Protein AF-G4ZZJ1-F1 (afdb_monomer)

Foldseek 3Di:
DDDDDDDDPDPDDDDDQVVCVVVVHHPVVVVVVVPVVDDPDPPPLVPPPPCLADDFDLVVLLVVVVVVLVVVVVVPDDPVCSVVSSVVCNVPSVVDGPHHHCDPDPPDDDDDDDDDPPDDDDDDDRDDDDDD

Sequence (132 aa):
LQCVVIDGDADEFLLGDRTLKSLGINVDHLLERLAAKGAPEEDEDGIPEDDIVGATNLDEIMDRLDVMLDDAVKAGFPHEFKDALRDATKEEVDLWRTKLGADPPAKLEPLRVVLVDGSPPYRTKPRQYSVS

Secondary structure (DSSP, 8-state):
--------S-S-----HHHHHHTT--HHHHHHHHHTT-S-------------SPPP-HHHHHHHHHHHHHHHHHTT--GGGHHHHHHHHHHTGGG--SS---PPPPSSPPP---PPTTPPP-PPPPP-PPP-

Organism: Phytophthora sojae (strain P6497) (NCBI:txid1094619)

Radius of gyration: 32.87 Å; Cα contacts (8 Å, |Δi|>4): 43; chains: 1; bounding box: 75×31×86 Å

pLDDT: mean 81.67, std 12.48, range [51.66, 96.62]

Structure (mmCIF, N/CA/C/O backbone):
data_AF-G4ZZJ1-F1
#
_entry.id   AF-G4ZZJ1-F1
#
loop_
_atom_site.group_PDB
_atom_site.id
_atom_site.type_symbol
_atom_site.label_atom_id
_atom_site.label_alt_id
_atom_site.label_comp_id
_atom_site.label_asym_id
_atom_site.label_entity_id
_atom_site.label_seq_id
_atom_site.pdbx_PDB_ins_code
_atom_site.Cartn_x
_atom_site.Cartn_y
_atom_site.Cartn_z
_atom_site.occupancy
_atom_site.B_iso_or_equiv
_atom_site.auth_seq_id
_atom_site.auth_comp_id
_atom_site.auth_asym_id
_atom_site.auth_atom_id
_atom_site.pdbx_PDB_model_num
ATOM 1 N N . LEU A 1 1 ? -34.211 -0.944 58.140 1.00 54.38 1 LEU A N 1
ATOM 2 C CA . LEU A 1 1 ? -34.677 -1.557 56.878 1.00 54.38 1 LEU A CA 1
ATOM 3 C C . LEU A 1 1 ? -36.128 -1.154 56.697 1.00 54.38 1 LEU A C 1
ATOM 5 O O . LEU A 1 1 ? -36.933 -1.472 57.562 1.00 54.38 1 LEU A O 1
ATOM 9 N N . GLN A 1 2 ? -36.422 -0.367 55.665 1.00 64.12 2 GLN A N 1
ATOM 10 C CA . GLN A 1 2 ? -37.771 0.100 55.353 1.00 64.12 2 GLN A CA 1
ATOM 11 C C . GLN A 1 2 ? -38.330 -0.805 54.251 1.00 64.12 2 GLN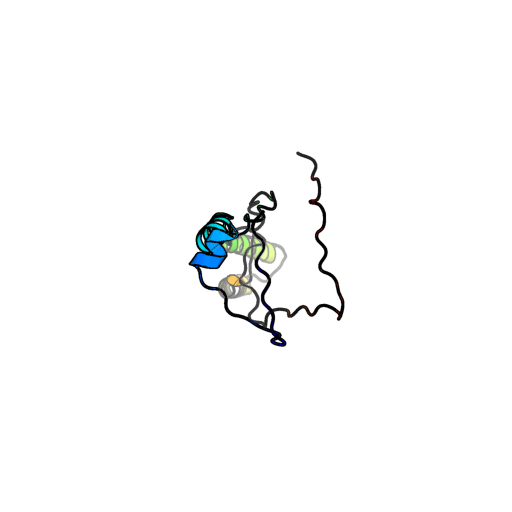 A C 1
ATOM 13 O O . GLN A 1 2 ? -37.697 -0.958 53.212 1.00 64.12 2 GLN A O 1
ATOM 18 N N . CYS A 1 3 ? -39.458 -1.459 54.517 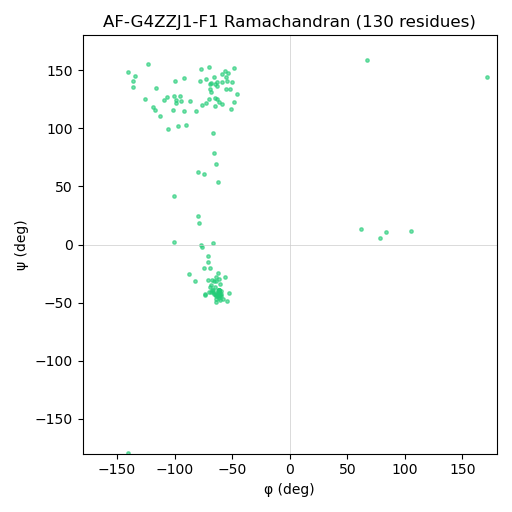1.00 62.94 3 CYS A N 1
ATOM 19 C CA . CYS A 1 3 ? -40.130 -2.363 53.586 1.00 62.94 3 CYS A CA 1
ATOM 20 C C . CYS A 1 3 ? -41.497 -1.769 53.244 1.00 62.94 3 CYS A C 1
ATOM 22 O O . CYS A 1 3 ? -42.194 -1.292 54.141 1.00 62.94 3 CYS A O 1
ATOM 24 N N . VAL A 1 4 ? -41.856 -1.777 51.962 1.00 70.56 4 VAL A N 1
ATOM 25 C CA . VAL A 1 4 ? -43.162 -1.329 51.469 1.00 70.56 4 VAL A CA 1
ATOM 26 C C . VAL A 1 4 ? -43.824 -2.526 50.804 1.00 70.56 4 VAL A C 1
ATOM 28 O O . VAL A 1 4 ? -43.287 -3.073 49.846 1.00 70.56 4 VAL A O 1
ATOM 31 N N . VAL A 1 5 ? -44.967 -2.937 51.348 1.00 78.75 5 VAL A N 1
ATOM 32 C CA . VAL A 1 5 ? -45.815 -3.997 50.797 1.00 78.75 5 VAL A CA 1
ATOM 33 C C . VAL A 1 5 ? -46.961 -3.317 50.059 1.00 78.75 5 VAL A C 1
ATOM 35 O O . VAL A 1 5 ? -47.595 -2.418 50.612 1.00 78.75 5 VAL A O 1
ATOM 38 N N . ILE A 1 6 ? -47.178 -3.701 48.804 1.00 75.06 6 ILE A N 1
ATOM 39 C CA . ILE A 1 6 ? -48.246 -3.175 47.955 1.00 75.06 6 ILE A CA 1
ATOM 40 C C . ILE A 1 6 ? -49.154 -4.355 47.626 1.00 75.06 6 ILE A C 1
ATOM 42 O O . ILE A 1 6 ? -48.708 -5.302 46.984 1.00 75.06 6 ILE A O 1
ATOM 46 N N . ASP A 1 7 ? -50.402 -4.301 48.084 1.00 75.44 7 ASP A N 1
ATOM 47 C CA . ASP A 1 7 ? -51.412 -5.303 47.750 1.00 75.44 7 ASP A CA 1
ATOM 48 C C . ASP A 1 7 ? -52.098 -4.921 46.432 1.00 75.44 7 ASP A C 1
ATOM 50 O O . ASP A 1 7 ? -52.657 -3.827 46.302 1.00 75.44 7 ASP A O 1
ATOM 54 N N . GLY A 1 8 ? -52.059 -5.824 45.453 1.00 73.50 8 GLY A N 1
ATOM 55 C CA . GLY A 1 8 ? -52.749 -5.676 44.174 1.00 73.50 8 GLY A CA 1
ATOM 56 C C . GLY A 1 8 ? -52.351 -6.761 43.175 1.00 73.50 8 GLY A C 1
ATOM 57 O O . GLY A 1 8 ? -51.189 -7.148 43.116 1.00 73.50 8 GLY A O 1
ATOM 58 N N . ASP A 1 9 ? -53.306 -7.214 42.361 1.00 75.62 9 ASP A N 1
ATOM 59 C CA . ASP A 1 9 ? -53.106 -8.243 41.321 1.00 75.62 9 ASP A CA 1
ATOM 60 C C . ASP A 1 9 ? -52.456 -7.679 40.036 1.00 75.62 9 ASP A C 1
ATOM 62 O O . ASP A 1 9 ? -52.675 -8.188 38.939 1.00 75.62 9 ASP A O 1
ATOM 66 N N . ALA A 1 10 ? -51.719 -6.570 40.142 1.00 73.31 10 ALA A N 1
ATOM 67 C CA . ALA A 1 10 ? -51.113 -5.894 39.000 1.00 73.31 10 ALA A CA 1
ATOM 68 C C . ALA A 1 10 ? -49.662 -6.351 38.808 1.00 73.31 10 ALA A C 1
ATOM 70 O O . ALA A 1 10 ? -48.851 -6.244 39.726 1.00 73.31 10 ALA A O 1
ATOM 71 N N . ASP A 1 11 ? -49.328 -6.787 37.592 1.00 76.62 11 ASP A N 1
ATOM 72 C CA . ASP A 1 11 ? -47.969 -7.218 37.232 1.00 76.62 11 ASP A CA 1
ATOM 73 C C . ASP A 1 11 ? -46.962 -6.050 37.191 1.00 76.62 11 ASP A C 1
ATOM 75 O O . ASP A 1 11 ? -45.754 -6.257 37.303 1.00 76.62 11 ASP A O 1
ATOM 79 N N . GLU A 1 12 ? -47.450 -4.809 37.064 1.00 81.25 12 GLU A N 1
ATOM 80 C CA . GLU A 1 12 ? -46.632 -3.596 36.994 1.00 81.25 12 GLU A CA 1
ATOM 81 C C . GLU A 1 12 ? -47.207 -2.467 37.864 1.00 81.25 12 GLU A C 1
ATOM 83 O O . GLU A 1 12 ? -48.418 -2.241 37.917 1.00 81.25 12 GLU A O 1
ATOM 88 N N . PHE A 1 13 ? -46.326 -1.713 38.528 1.00 77.38 13 PHE A N 1
ATOM 89 C CA . PHE A 1 13 ? -46.684 -0.548 39.338 1.00 77.38 13 PHE A CA 1
ATOM 90 C C . PHE A 1 13 ? -45.667 0.584 39.166 1.00 77.38 13 PHE A C 1
ATOM 92 O O . PHE A 1 13 ? -44.473 0.358 38.973 1.00 77.38 13 PHE A O 1
ATOM 99 N N . LEU A 1 14 ? -46.137 1.828 39.270 1.00 82.75 14 LEU A N 1
ATOM 100 C CA . LEU A 1 14 ? -45.291 3.018 39.189 1.00 82.75 14 LEU A CA 1
ATOM 101 C C . LEU A 1 14 ? -44.977 3.536 40.591 1.00 82.75 14 LEU A C 1
ATOM 103 O O . LEU A 1 14 ? -45.883 3.855 41.363 1.00 82.75 14 LEU A O 1
ATOM 107 N N . LEU A 1 15 ? -43.688 3.662 40.908 1.00 84.12 15 LEU A N 1
ATOM 108 C CA . LEU A 1 15 ? -43.225 4.185 42.189 1.00 84.12 15 LEU A CA 1
ATOM 109 C C . LEU A 1 15 ? -42.654 5.595 42.021 1.00 84.12 15 LEU A C 1
ATOM 111 O O . LEU A 1 15 ? -41.782 5.836 41.191 1.00 84.12 15 LEU A O 1
ATOM 115 N N . GLY A 1 16 ? -43.146 6.537 42.824 1.00 86.12 16 GLY A N 1
ATOM 116 C CA . GLY A 1 16 ? -42.675 7.919 42.788 1.00 86.12 16 GLY A CA 1
ATOM 117 C C . GLY A 1 16 ? -41.253 8.086 43.336 1.00 86.12 16 GLY A C 1
ATOM 118 O O . GLY A 1 16 ? -40.829 7.369 44.244 1.00 86.12 16 GLY A O 1
ATOM 119 N N . ASP A 1 17 ? -40.554 9.111 42.843 1.00 85.50 17 ASP A N 1
ATOM 120 C CA . ASP A 1 17 ? -39.168 9.453 43.206 1.00 85.50 17 ASP A CA 1
ATOM 121 C C . ASP A 1 17 ? -38.944 9.590 44.725 1.00 85.50 17 ASP A C 1
ATOM 123 O O . ASP A 1 17 ? -37.980 9.068 45.279 1.00 85.50 17 ASP A O 1
ATOM 127 N N . ARG A 1 18 ? -39.884 10.217 45.445 1.00 85.44 18 ARG A N 1
ATOM 128 C CA . ARG A 1 18 ? -39.799 10.357 46.912 1.00 85.44 18 ARG A CA 1
ATOM 129 C C . ARG A 1 18 ? -39.781 9.005 47.629 1.00 85.44 18 ARG A C 1
ATOM 131 O O . ARG A 1 18 ? -39.044 8.840 48.599 1.00 85.44 18 ARG A O 1
ATOM 138 N N . THR A 1 19 ? -40.575 8.047 47.154 1.00 85.00 19 THR A N 1
ATOM 139 C CA . THR A 1 19 ? -40.661 6.713 47.756 1.00 85.00 19 THR A CA 1
ATOM 140 C C . THR A 1 19 ? -39.413 5.900 47.429 1.00 85.00 19 THR A C 1
ATOM 142 O O . THR A 1 19 ? -38.832 5.313 48.339 1.00 85.00 19 THR A O 1
ATOM 145 N N . LEU A 1 20 ? -38.926 5.956 46.185 1.00 84.88 20 LEU A N 1
ATOM 146 C CA . LEU A 1 20 ? -37.640 5.364 45.792 1.00 84.88 20 LEU A CA 1
ATOM 147 C C . LEU A 1 20 ? -36.491 5.876 46.673 1.00 84.88 20 LEU A C 1
ATOM 149 O O . LEU A 1 20 ? -35.767 5.076 47.269 1.00 84.88 20 LEU A O 1
ATOM 153 N N . LYS A 1 21 ? -36.397 7.199 46.860 1.00 86.12 21 LYS A N 1
ATOM 154 C CA . LYS A 1 21 ? -35.388 7.831 47.725 1.00 86.12 21 LYS A CA 1
ATOM 155 C C . LYS A 1 21 ? -35.513 7.397 49.185 1.00 86.12 21 LYS A C 1
ATOM 157 O O . LYS A 1 21 ? -34.495 7.143 49.822 1.00 86.12 21 LYS A O 1
ATOM 162 N N . SER A 1 22 ? -36.733 7.240 49.706 1.00 84.00 22 SER A N 1
ATOM 163 C CA . SER A 1 22 ? -36.951 6.725 51.070 1.00 84.00 22 SER A CA 1
ATOM 164 C C . SER A 1 22 ? -36.512 5.266 51.243 1.00 84.00 22 SER A C 1
ATOM 166 O O . SER A 1 22 ? -36.004 4.900 52.298 1.00 84.00 22 SER A O 1
ATOM 168 N N . LEU A 1 23 ? -36.607 4.454 50.184 1.00 83.56 23 LEU A N 1
ATOM 169 C CA . LEU A 1 23 ? -36.074 3.088 50.145 1.00 83.56 23 LEU A CA 1
ATOM 170 C C . LEU A 1 23 ? -34.543 3.045 49.965 1.00 83.56 23 LEU A C 1
ATOM 172 O O . LEU A 1 23 ? -33.958 1.964 49.960 1.00 83.56 23 LEU A O 1
ATOM 176 N N . GLY A 1 24 ? -33.885 4.201 49.829 1.00 80.44 24 GLY A N 1
ATOM 177 C CA . GLY A 1 24 ? -32.446 4.309 49.584 1.00 80.44 24 GLY A CA 1
ATOM 178 C C . GLY A 1 24 ? -32.053 4.165 48.112 1.00 80.44 24 GLY A C 1
ATOM 179 O O . GLY A 1 24 ? -30.868 4.048 47.806 1.00 80.44 24 GLY A O 1
ATOM 180 N N . ILE A 1 25 ? -33.022 4.186 47.195 1.00 84.94 25 ILE A N 1
ATOM 181 C CA . ILE A 1 25 ? -32.797 4.094 45.753 1.00 84.94 25 ILE A CA 1
ATOM 182 C C . ILE A 1 25 ? -32.793 5.514 45.185 1.00 84.94 25 ILE A C 1
ATOM 184 O O . ILE A 1 25 ? -33.839 6.133 45.005 1.00 84.94 25 ILE A O 1
ATOM 188 N N . ASN A 1 26 ? -31.600 6.041 44.907 1.00 87.25 26 ASN A N 1
ATOM 189 C CA . ASN A 1 26 ? -31.431 7.311 44.205 1.00 87.25 26 ASN A CA 1
ATOM 190 C C . ASN A 1 26 ? -30.972 7.038 42.767 1.00 87.25 26 ASN A C 1
ATOM 192 O O . ASN A 1 26 ? -29.797 6.759 42.528 1.00 87.25 26 ASN A O 1
ATOM 196 N N . VAL A 1 27 ? -31.921 7.087 41.830 1.00 83.62 27 VAL A N 1
ATOM 197 C CA . VAL A 1 27 ? -31.694 6.784 40.410 1.00 83.62 27 VAL A CA 1
ATOM 198 C C . VAL A 1 27 ? -30.688 7.753 39.788 1.00 83.62 27 VAL A C 1
ATOM 200 O O . VAL A 1 27 ? -29.810 7.302 39.059 1.00 83.62 27 VAL A O 1
ATOM 203 N N . ASP A 1 28 ? -30.736 9.038 40.149 1.00 86.44 28 ASP A N 1
ATOM 204 C CA . ASP A 1 28 ? -29.815 10.060 39.635 1.00 86.44 28 ASP A CA 1
ATOM 205 C C . ASP A 1 28 ? -28.361 9.712 39.989 1.00 86.44 28 ASP A C 1
ATOM 207 O O . ASP A 1 28 ? -27.496 9.630 39.122 1.00 86.44 28 ASP A O 1
ATOM 211 N N . HIS A 1 29 ? -28.108 9.366 41.254 1.00 82.94 29 HIS A N 1
ATOM 212 C CA . HIS A 1 29 ? -26.777 8.972 41.728 1.00 82.94 29 HIS A CA 1
ATOM 213 C C . HIS A 1 29 ? -26.300 7.629 41.134 1.00 82.94 29 HIS A C 1
ATOM 215 O O . HIS A 1 29 ? -25.101 7.394 40.957 1.00 82.94 29 HIS A O 1
ATOM 221 N N . LEU A 1 30 ? -27.224 6.710 40.833 1.00 82.44 30 LEU A N 1
ATOM 222 C CA . LEU A 1 30 ? -26.902 5.452 40.148 1.00 82.44 30 LEU A CA 1
ATOM 223 C C . LEU A 1 30 ? -26.521 5.692 38.683 1.00 82.44 30 LEU A C 1
ATOM 225 O O . LEU A 1 30 ? -25.563 5.083 38.203 1.00 82.44 30 LEU A O 1
ATOM 229 N N . LEU A 1 31 ? -27.227 6.593 38.000 1.00 81.12 31 LEU A N 1
ATOM 230 C CA . LEU A 1 31 ? -26.921 7.008 36.633 1.00 81.12 31 LEU A CA 1
ATOM 231 C C . LEU A 1 31 ? -25.598 7.777 36.564 1.00 81.12 31 LEU A C 1
ATOM 233 O O . LEU A 1 31 ? -24.788 7.496 35.686 1.00 81.12 31 LEU A O 1
ATOM 237 N N . GLU A 1 32 ? -25.320 8.661 37.523 1.00 82.56 32 GLU A N 1
ATOM 238 C CA . GLU A 1 32 ? -24.025 9.342 37.645 1.00 82.56 32 GLU A CA 1
ATOM 239 C C . GLU A 1 32 ? -22.874 8.346 37.831 1.00 82.56 32 GLU A C 1
ATOM 241 O O . GLU A 1 32 ? -21.860 8.447 37.145 1.00 82.56 32 GLU A O 1
ATOM 246 N N . ARG A 1 33 ? -23.032 7.326 38.689 1.00 71.94 33 ARG A N 1
ATOM 247 C CA . ARG A 1 33 ? -22.030 6.251 38.840 1.00 71.94 33 ARG A CA 1
ATOM 248 C C . ARG A 1 33 ? -21.842 5.419 37.576 1.00 71.94 33 ARG A C 1
ATOM 250 O O . ARG A 1 33 ? -20.750 4.893 37.371 1.00 71.94 33 ARG A O 1
ATOM 257 N N . LEU A 1 34 ? -22.888 5.254 36.771 1.00 75.31 34 LEU A N 1
ATOM 258 C CA . LEU A 1 34 ? -22.813 4.539 35.500 1.00 75.31 34 LEU A CA 1
ATOM 259 C C . LEU A 1 34 ? -22.090 5.380 34.441 1.00 75.31 34 LEU A C 1
ATOM 261 O O . LEU A 1 34 ? -21.212 4.865 33.759 1.00 75.31 34 LEU A O 1
ATOM 265 N N . ALA A 1 35 ? -22.403 6.673 34.357 1.00 71.19 35 ALA A N 1
ATOM 266 C CA . ALA A 1 35 ? -21.761 7.616 33.444 1.00 71.19 35 ALA A CA 1
ATOM 267 C C . ALA A 1 35 ? -20.294 7.892 33.818 1.00 71.19 35 ALA A C 1
ATOM 269 O O . ALA A 1 35 ? -19.444 8.026 32.943 1.00 71.19 35 ALA A O 1
ATOM 270 N N . ALA A 1 36 ? -19.971 7.913 35.115 1.00 66.50 36 ALA A N 1
ATOM 271 C CA . ALA A 1 36 ? -18.604 8.050 35.621 1.00 66.50 36 ALA A CA 1
ATOM 272 C C . ALA A 1 36 ? -17.740 6.803 35.379 1.00 66.50 36 ALA A C 1
ATOM 274 O O . ALA A 1 36 ? -16.529 6.848 35.583 1.00 66.50 36 ALA A O 1
ATOM 275 N N . LYS A 1 37 ? -18.338 5.689 34.937 1.00 62.22 37 LYS A N 1
ATOM 276 C CA . LYS A 1 37 ? -17.629 4.440 34.651 1.00 62.22 37 LYS A CA 1
ATOM 277 C C . LYS A 1 37 ? -16.902 4.435 33.300 1.00 62.22 37 LYS A C 1
ATOM 279 O O . LYS A 1 37 ? -16.543 3.355 32.846 1.00 62.22 37 LYS A O 1
ATOM 284 N N . GLY A 1 38 ? -16.665 5.627 32.739 1.00 51.66 38 GLY A N 1
ATOM 285 C CA . GLY A 1 38 ? -15.783 5.882 31.605 1.00 51.66 38 GLY A CA 1
ATOM 286 C C . GLY A 1 38 ? -16.273 5.270 30.300 1.00 51.66 38 GLY A C 1
ATOM 287 O O . GLY A 1 38 ? -17.058 4.325 30.282 1.00 51.66 38 GLY A O 1
ATOM 288 N N . ALA A 1 39 ? -15.790 5.805 29.181 1.00 61.53 39 ALA A N 1
ATOM 289 C CA . ALA A 1 39 ? -15.757 5.041 27.939 1.00 61.53 39 ALA A CA 1
ATOM 290 C C . ALA A 1 39 ? -15.137 3.653 28.219 1.00 61.53 39 ALA A C 1
ATOM 292 O O . ALA A 1 39 ? -14.355 3.545 29.172 1.00 61.53 39 ALA A O 1
ATOM 293 N N . PRO A 1 40 ? -15.482 2.595 27.455 1.00 57.50 40 PRO A N 1
ATOM 294 C CA . PRO A 1 40 ? -14.716 1.354 27.534 1.00 57.50 40 PRO A CA 1
ATOM 295 C C . PRO A 1 40 ? -13.234 1.725 27.507 1.00 57.50 40 PRO A C 1
ATOM 297 O O . PRO A 1 40 ? -12.848 2.555 26.683 1.00 57.50 40 PRO A O 1
ATOM 300 N N . GLU A 1 41 ? -12.456 1.200 28.460 1.00 55.62 41 GLU A N 1
ATOM 301 C CA . GLU A 1 41 ? -11.004 1.340 28.395 1.00 55.62 41 GLU A CA 1
ATOM 302 C C . GLU A 1 41 ? -10.611 0.945 26.976 1.00 55.62 41 GLU A C 1
ATOM 304 O O . GLU A 1 41 ? -11.023 -0.120 26.504 1.00 55.62 41 GLU A O 1
ATOM 309 N N . GLU A 1 42 ? -9.951 1.859 26.261 1.00 54.44 42 GLU A N 1
ATOM 310 C CA . GLU A 1 42 ? -9.340 1.523 24.985 1.00 54.44 42 GLU A CA 1
ATOM 311 C C . GLU A 1 42 ? -8.497 0.282 25.281 1.00 54.44 42 GLU A C 1
ATOM 313 O O . GLU A 1 42 ? -7.645 0.320 26.170 1.00 54.44 42 GLU A O 1
ATOM 318 N N . ASP A 1 43 ? -8.840 -0.854 24.659 1.00 55.47 43 ASP A N 1
ATOM 319 C CA . ASP A 1 43 ? -8.051 -2.080 24.750 1.00 55.47 43 ASP A CA 1
ATOM 320 C C . ASP A 1 43 ? -6.712 -1.754 24.057 1.00 55.47 43 ASP A C 1
ATOM 322 O O . ASP A 1 43 ? -6.515 -2.060 22.884 1.00 55.47 43 ASP A O 1
ATOM 326 N N . GLU A 1 44 ? -5.827 -1.050 24.765 1.00 53.50 44 GLU A N 1
ATOM 327 C CA . GLU A 1 44 ? -4.455 -0.779 24.369 1.00 53.50 44 GLU A CA 1
ATOM 328 C C . GLU A 1 44 ? -3.776 -2.148 24.398 1.00 53.50 44 GLU A C 1
ATOM 330 O O . GLU A 1 44 ? -3.431 -2.696 25.448 1.00 53.50 44 GLU A O 1
ATOM 335 N N . ASP A 1 45 ? -3.704 -2.782 23.232 1.00 63.53 45 ASP A N 1
ATOM 336 C CA . ASP A 1 45 ? -3.252 -4.162 23.056 1.00 63.53 45 ASP A CA 1
ATOM 337 C C . ASP A 1 45 ? -1.757 -4.348 23.377 1.00 63.53 45 ASP A C 1
ATOM 339 O O . ASP A 1 45 ? -1.233 -5.466 23.303 1.00 63.53 45 ASP A O 1
ATOM 343 N N . GLY A 1 46 ? -1.082 -3.268 23.791 1.00 59.66 46 GLY A N 1
ATOM 344 C CA . GLY A 1 46 ? 0.332 -3.225 24.136 1.00 59.66 46 GLY A CA 1
ATOM 345 C C . GLY A 1 46 ? 1.221 -3.584 22.951 1.00 59.66 46 GLY A C 1
ATOM 346 O O . GLY A 1 46 ? 2.404 -3.874 23.151 1.00 59.66 46 GLY A O 1
ATOM 347 N N . ILE A 1 47 ? 0.656 -3.619 21.741 1.00 61.44 47 ILE A N 1
ATOM 348 C CA . ILE A 1 47 ? 1.406 -3.782 20.512 1.00 61.44 47 ILE A CA 1
ATOM 349 C C . ILE A 1 47 ? 2.030 -2.409 20.266 1.00 61.44 47 ILE A C 1
ATOM 351 O O . ILE A 1 47 ? 1.301 -1.420 20.188 1.00 61.44 47 ILE A O 1
ATOM 355 N N . PRO A 1 48 ? 3.370 -2.305 20.203 1.00 59.56 48 PRO A N 1
ATOM 356 C CA . PRO A 1 48 ? 3.989 -1.082 19.724 1.00 59.56 48 PRO A CA 1
ATOM 357 C C . PRO A 1 48 ? 3.318 -0.709 18.402 1.00 59.56 48 PRO A C 1
ATOM 359 O O . PRO A 1 48 ? 3.066 -1.599 17.587 1.00 59.56 48 PRO A O 1
ATOM 362 N N . GLU A 1 49 ? 3.045 0.574 18.168 1.00 57.75 49 GLU A N 1
ATOM 363 C CA . GLU A 1 49 ? 2.846 1.071 16.806 1.00 57.75 49 GLU A CA 1
ATOM 364 C C . GLU A 1 49 ? 4.179 0.895 16.065 1.00 57.75 49 GLU A C 1
ATOM 366 O O . GLU A 1 49 ? 4.925 1.836 15.814 1.00 57.75 49 GLU A O 1
ATOM 371 N N . ASP A 1 50 ? 4.551 -0.352 15.794 1.00 54.94 50 ASP A N 1
ATOM 372 C CA . ASP A 1 50 ? 5.563 -0.647 14.819 1.00 54.94 50 ASP A CA 1
ATOM 373 C C . ASP A 1 50 ? 4.981 -0.097 13.517 1.00 54.94 50 ASP A C 1
ATOM 375 O O . ASP A 1 50 ? 3.887 -0.488 13.090 1.00 54.94 50 ASP A O 1
ATOM 379 N N . ASP A 1 51 ? 5.723 0.808 12.880 1.00 54.12 51 ASP A N 1
ATOM 380 C CA . ASP A 1 51 ? 5.554 1.221 11.486 1.00 54.12 51 ASP A CA 1
ATOM 381 C C . ASP A 1 51 ? 5.793 0.003 10.558 1.00 54.12 51 ASP A C 1
ATOM 383 O O . ASP A 1 51 ? 6.623 0.023 9.648 1.00 54.12 51 ASP A O 1
ATOM 387 N N . ILE A 1 52 ? 5.093 -1.118 10.785 1.00 54.31 52 ILE A N 1
ATOM 388 C CA . ILE A 1 52 ? 5.076 -2.309 9.922 1.00 54.31 52 ILE A CA 1
ATOM 389 C C . ILE A 1 52 ? 4.645 -1.887 8.513 1.00 54.31 52 ILE A C 1
ATOM 391 O O . ILE A 1 52 ? 5.025 -2.490 7.509 1.00 54.31 52 ILE A O 1
ATOM 395 N N . VAL A 1 53 ? 3.853 -0.822 8.454 1.00 59.78 53 VAL A N 1
ATOM 396 C CA . VAL A 1 53 ? 3.335 -0.203 7.255 1.00 59.78 53 VAL A CA 1
ATOM 397 C C . VAL A 1 53 ? 4.313 0.874 6.782 1.00 59.78 53 VAL A C 1
ATOM 399 O O . VAL A 1 53 ? 4.348 1.985 7.304 1.00 59.78 53 VAL A O 1
ATOM 402 N N . GLY A 1 54 ? 5.094 0.570 5.748 1.00 65.19 54 GLY A N 1
ATOM 403 C CA . GLY A 1 54 ? 5.931 1.579 5.105 1.00 65.19 54 GLY A CA 1
ATOM 404 C C . GLY A 1 54 ? 5.087 2.623 4.366 1.00 65.19 54 GLY A C 1
ATOM 405 O O . GLY A 1 54 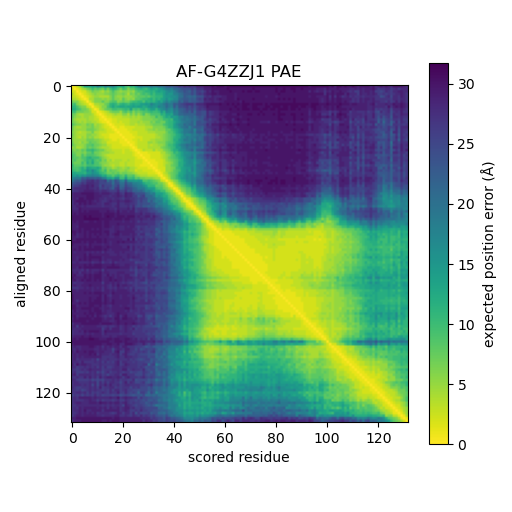? 4.121 2.283 3.681 1.00 65.19 54 GLY A O 1
ATOM 406 N N . ALA A 1 55 ? 5.472 3.898 4.457 1.00 71.12 55 ALA A N 1
ATOM 407 C CA . ALA A 1 55 ? 4.916 4.939 3.598 1.00 71.12 55 ALA A CA 1
ATOM 408 C C . ALA A 1 55 ? 5.390 4.749 2.149 1.00 71.12 55 ALA A C 1
ATOM 410 O O . ALA A 1 55 ? 6.565 4.467 1.897 1.00 71.12 55 ALA A O 1
ATOM 411 N N . THR A 1 56 ? 4.476 4.937 1.196 1.00 77.75 56 THR A N 1
ATOM 412 C CA . THR A 1 56 ? 4.816 4.921 -0.230 1.00 77.75 56 THR A CA 1
ATOM 413 C C . THR A 1 56 ? 5.584 6.192 -0.575 1.00 77.75 56 THR A C 1
ATOM 415 O O . THR A 1 56 ? 5.073 7.295 -0.384 1.00 77.75 56 THR A O 1
ATOM 418 N N . ASN A 1 57 ? 6.804 6.039 -1.091 1.00 85.25 57 ASN A N 1
ATOM 419 C CA . ASN A 1 57 ? 7.620 7.140 -1.593 1.00 85.25 57 ASN A CA 1
ATOM 420 C C . ASN A 1 57 ? 7.770 7.009 -3.113 1.00 85.25 57 ASN A C 1
ATOM 422 O O . ASN A 1 57 ? 8.432 6.093 -3.599 1.00 85.25 57 ASN A O 1
ATOM 426 N N . LEU A 1 58 ? 7.140 7.929 -3.847 1.00 86.50 58 LEU A N 1
ATOM 427 C CA . LEU A 1 58 ? 7.131 7.932 -5.308 1.00 86.50 58 LEU A CA 1
ATOM 428 C C . LEU A 1 58 ? 8.544 8.070 -5.890 1.00 86.50 58 LEU A C 1
ATOM 430 O O . LEU A 1 58 ? 8.881 7.356 -6.829 1.00 86.50 58 LEU A O 1
ATOM 434 N N . 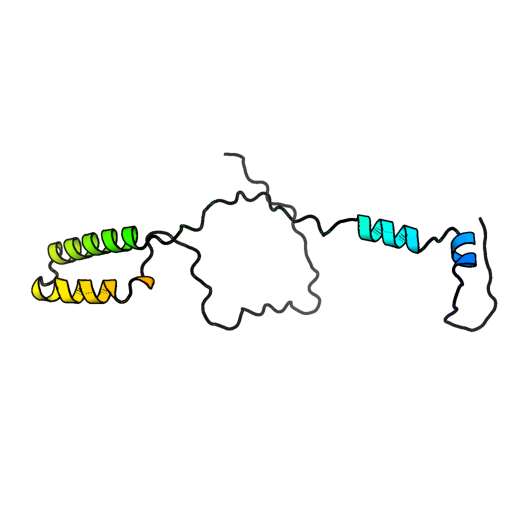ASP A 1 59 ? 9.375 8.939 -5.314 1.00 89.25 59 ASP A N 1
ATOM 435 C CA . ASP A 1 59 ? 10.733 9.182 -5.807 1.00 89.25 59 ASP A CA 1
ATOM 436 C C . ASP A 1 59 ? 11.595 7.922 -5.638 1.00 89.25 59 ASP A C 1
ATOM 438 O O . ASP A 1 59 ? 12.281 7.501 -6.566 1.00 89.25 59 ASP A O 1
ATOM 442 N N . GLU A 1 60 ? 11.473 7.243 -4.491 1.00 90.62 60 GLU A N 1
ATOM 443 C CA . GLU A 1 60 ? 12.171 5.977 -4.222 1.00 90.62 60 GLU A CA 1
ATOM 444 C C . GLU A 1 60 ? 11.743 4.868 -5.199 1.00 90.62 60 GLU A C 1
ATOM 446 O O . GLU A 1 60 ? 12.571 4.082 -5.667 1.00 90.62 60 GLU A O 1
ATOM 451 N N . ILE A 1 61 ? 10.449 4.813 -5.532 1.00 90.75 61 ILE A N 1
ATOM 452 C CA . ILE A 1 61 ? 9.912 3.893 -6.540 1.00 90.75 61 ILE A CA 1
ATOM 453 C C . ILE A 1 61 ? 10.501 4.218 -7.913 1.00 90.75 61 ILE A C 1
ATOM 455 O O . ILE A 1 61 ? 11.005 3.319 -8.583 1.00 90.75 61 ILE A O 1
ATOM 459 N N . MET A 1 62 ? 10.479 5.484 -8.329 1.00 90.81 62 MET A N 1
ATOM 460 C CA . MET A 1 62 ? 10.992 5.909 -9.633 1.00 90.81 62 MET A CA 1
ATOM 461 C C . MET A 1 62 ? 12.486 5.617 -9.787 1.00 90.81 62 MET A C 1
ATOM 463 O O . MET A 1 62 ? 12.892 5.056 -10.808 1.00 90.81 62 MET A O 1
ATOM 467 N N . ASP A 1 63 ? 13.285 5.917 -8.764 1.00 92.75 63 ASP A N 1
ATOM 468 C CA . ASP A 1 63 ? 14.716 5.609 -8.740 1.00 92.75 63 ASP A CA 1
ATOM 469 C C . ASP A 1 63 ? 14.952 4.101 -8.873 1.00 92.75 63 ASP A C 1
ATOM 471 O O . ASP A 1 63 ? 15.816 3.647 -9.631 1.00 92.75 63 ASP A O 1
ATOM 475 N N . ARG A 1 64 ? 14.149 3.292 -8.171 1.00 93.31 64 ARG A N 1
ATOM 476 C CA . ARG A 1 64 ? 14.255 1.835 -8.249 1.00 93.31 64 ARG A CA 1
ATOM 477 C C . ARG A 1 64 ? 13.865 1.298 -9.625 1.00 93.31 64 ARG A C 1
ATOM 479 O O . ARG A 1 64 ? 14.515 0.369 -10.108 1.00 93.31 64 ARG A O 1
ATOM 486 N N . LEU A 1 65 ? 12.838 1.867 -10.249 1.00 93.12 65 LEU A N 1
ATOM 487 C CA . LEU A 1 65 ? 12.398 1.491 -11.589 1.00 93.12 65 LEU A CA 1
ATOM 488 C C . LEU A 1 65 ? 13.464 1.806 -12.642 1.00 93.12 65 LEU A C 1
ATOM 490 O O . LEU A 1 65 ? 13.747 0.950 -13.478 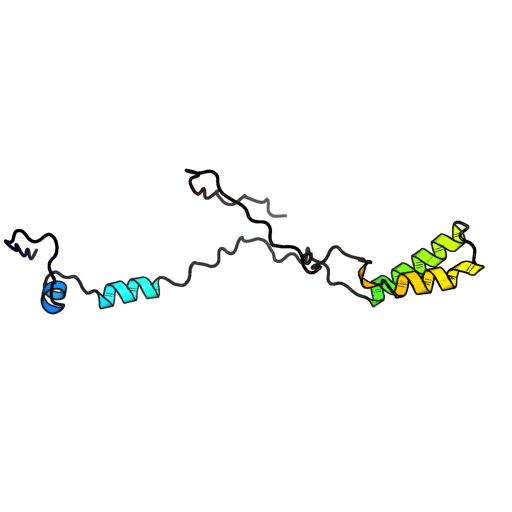1.00 93.12 65 LEU A O 1
ATOM 494 N N . ASP A 1 66 ? 14.112 2.971 -12.569 1.00 92.19 66 ASP A N 1
ATOM 495 C CA . ASP A 1 66 ? 15.204 3.325 -13.485 1.00 92.19 66 ASP A CA 1
ATOM 496 C C . ASP A 1 66 ? 16.386 2.331 -13.354 1.00 92.19 66 ASP A C 1
ATOM 498 O O . ASP A 1 66 ? 16.911 1.861 -14.368 1.00 92.19 66 ASP A O 1
ATOM 502 N N . VAL A 1 67 ? 16.727 1.890 -12.133 1.00 94.75 67 VAL A N 1
ATOM 503 C CA . VAL A 1 67 ? 17.729 0.822 -11.913 1.00 94.75 67 VAL A CA 1
ATOM 504 C C . VAL A 1 67 ? 17.296 -0.510 -12.540 1.00 94.75 67 VAL A C 1
ATOM 506 O O . VAL A 1 67 ? 18.097 -1.176 -13.199 1.00 94.75 67 VAL A O 1
ATOM 509 N N . MET A 1 68 ? 16.031 -0.906 -12.369 1.00 94.06 68 MET A N 1
ATOM 510 C CA . MET A 1 68 ? 15.502 -2.156 -12.931 1.00 94.06 68 MET A CA 1
ATOM 511 C C . MET A 1 68 ? 15.492 -2.151 -14.464 1.00 94.06 68 MET A C 1
ATOM 513 O O . MET A 1 68 ? 15.781 -3.177 -15.082 1.00 94.06 68 MET A O 1
ATOM 517 N N . LEU A 1 69 ? 15.202 -1.005 -15.083 1.00 93.50 69 LEU A N 1
ATOM 518 C CA . LEU A 1 69 ? 15.261 -0.828 -16.534 1.00 93.50 69 LEU A CA 1
ATOM 519 C C . LEU A 1 69 ? 16.688 -0.983 -17.062 1.00 93.50 69 LEU A C 1
ATOM 521 O O . LEU A 1 69 ? 16.911 -1.666 -18.064 1.00 93.50 69 LEU A O 1
ATOM 525 N N . ASP A 1 70 ? 17.664 -0.381 -16.385 1.00 94.06 70 ASP A N 1
ATOM 526 C CA . ASP A 1 70 ? 19.073 -0.524 -16.750 1.00 94.06 70 ASP A CA 1
ATOM 527 C C . ASP A 1 70 ? 19.548 -1.975 -16.635 1.00 94.06 70 ASP A C 1
ATOM 529 O O . ASP A 1 70 ? 20.264 -2.468 -17.511 1.00 94.06 70 ASP A O 1
ATOM 533 N N . ASP A 1 71 ? 19.126 -2.682 -15.590 1.00 96.06 71 ASP A N 1
ATOM 534 C CA . ASP A 1 71 ? 19.468 -4.089 -15.401 1.00 96.06 71 ASP A CA 1
ATOM 535 C C . ASP A 1 71 ? 18.790 -4.998 -16.436 1.00 96.06 71 ASP A C 1
ATOM 537 O O . ASP A 1 71 ? 19.430 -5.921 -16.944 1.00 96.06 71 ASP A O 1
ATOM 541 N N . ALA A 1 72 ? 17.551 -4.702 -16.840 1.00 94.62 72 ALA A N 1
ATOM 542 C CA . ALA A 1 72 ? 16.878 -5.402 -17.934 1.00 94.62 72 ALA A CA 1
ATOM 543 C C . ALA A 1 72 ? 17.636 -5.248 -19.263 1.00 94.62 72 ALA A C 1
ATOM 545 O O . ALA A 1 72 ? 17.849 -6.231 -19.977 1.00 94.62 72 ALA A O 1
ATOM 546 N N . VAL A 1 73 ? 18.107 -4.039 -19.581 1.00 95.44 73 VAL A N 1
ATOM 547 C CA . VAL A 1 73 ? 18.917 -3.788 -20.786 1.00 95.44 73 VAL A CA 1
ATOM 548 C C . VAL A 1 73 ? 20.246 -4.541 -20.721 1.00 95.44 73 VAL A C 1
ATOM 550 O O . VAL A 1 73 ? 20.622 -5.197 -21.693 1.00 95.44 73 VAL A O 1
ATOM 553 N N . LYS A 1 74 ? 20.933 -4.536 -19.569 1.00 95.81 74 LYS A N 1
ATOM 554 C CA . LYS A 1 74 ? 22.156 -5.341 -19.369 1.00 95.81 74 LYS A CA 1
ATOM 555 C C . LYS A 1 74 ? 21.897 -6.842 -19.530 1.00 95.81 74 LYS A C 1
ATOM 557 O O . LYS A 1 74 ? 22.771 -7.555 -20.015 1.00 95.81 74 LYS A O 1
ATOM 562 N N . ALA A 1 75 ? 20.712 -7.314 -19.146 1.00 96.62 75 ALA A N 1
ATOM 563 C CA . ALA A 1 75 ? 20.289 -8.705 -19.290 1.00 96.62 75 ALA A CA 1
ATOM 564 C C . ALA A 1 75 ? 19.871 -9.086 -20.727 1.00 96.62 75 ALA A C 1
ATOM 566 O O . ALA A 1 75 ? 19.539 -10.245 -20.974 1.00 96.62 75 ALA A O 1
ATOM 567 N N . GLY A 1 76 ? 19.913 -8.147 -21.679 1.00 95.62 76 GLY A N 1
ATOM 568 C CA . GLY A 1 76 ? 19.638 -8.398 -23.096 1.00 95.62 76 GLY A CA 1
ATOM 569 C C . GLY A 1 76 ? 18.280 -7.897 -23.586 1.00 95.62 76 GLY A C 1
ATOM 570 O O . GLY A 1 76 ? 17.881 -8.244 -24.698 1.00 95.62 76 GLY A O 1
ATOM 571 N N . PHE A 1 77 ? 17.565 -7.085 -22.802 1.00 95.31 77 PHE A N 1
ATOM 572 C CA . PHE A 1 77 ? 16.370 -6.401 -23.293 1.00 95.31 77 PHE A CA 1
ATOM 573 C C . PHE A 1 77 ? 16.733 -5.431 -24.439 1.00 95.31 77 PHE A C 1
ATOM 575 O O . PHE A 1 77 ? 17.729 -4.706 -24.323 1.00 95.31 77 PHE A O 1
ATOM 582 N N . PRO A 1 78 ? 15.960 -5.378 -25.543 1.00 95.94 78 PRO A N 1
ATOM 583 C CA . PRO A 1 78 ? 16.301 -4.526 -26.678 1.00 95.94 78 PRO A CA 1
ATOM 584 C C . PRO A 1 78 ? 16.284 -3.039 -26.311 1.00 95.94 78 PRO A C 1
ATOM 586 O O . PRO A 1 78 ? 15.277 -2.502 -25.850 1.00 95.94 78 PRO A O 1
ATOM 589 N N . HIS A 1 79 ? 17.397 -2.350 -26.574 1.00 93.12 79 HIS A N 1
ATOM 590 C CA . HIS A 1 79 ? 17.559 -0.933 -26.233 1.00 93.12 79 HIS A CA 1
ATOM 591 C C . HIS A 1 79 ? 16.536 -0.028 -26.940 1.00 93.12 79 HIS A C 1
ATOM 593 O O . HIS A 1 79 ? 16.145 1.001 -26.399 1.00 93.12 79 HIS A O 1
ATOM 599 N N . GLU A 1 80 ? 16.076 -0.410 -28.133 1.00 94.19 80 GLU A N 1
ATOM 600 C CA . GLU A 1 80 ? 15.065 0.334 -28.898 1.00 94.19 80 GLU A CA 1
ATOM 601 C C . GLU A 1 80 ? 13.708 0.438 -28.184 1.00 94.19 80 GLU A C 1
ATOM 603 O O . GLU A 1 80 ? 12.974 1.395 -28.410 1.00 94.19 80 GLU A O 1
ATOM 608 N N . PHE A 1 81 ? 13.401 -0.497 -27.278 1.00 94.06 81 PHE A N 1
ATOM 609 C CA . PHE A 1 81 ? 12.169 -0.483 -26.487 1.00 94.06 81 PHE A CA 1
ATOM 610 C C . PHE A 1 81 ? 12.372 0.048 -25.066 1.00 94.06 81 PHE A C 1
ATOM 612 O O . PHE A 1 81 ? 11.422 0.054 -24.286 1.00 94.06 81 PHE A O 1
ATOM 619 N N . LYS A 1 82 ? 13.587 0.485 -24.700 1.00 91.44 82 LYS A N 1
ATOM 620 C CA . LYS A 1 82 ? 13.895 0.952 -23.338 1.00 91.44 82 LYS A CA 1
ATOM 621 C C . LYS A 1 82 ? 12.999 2.120 -22.929 1.00 91.44 82 LYS A C 1
ATOM 623 O O . LYS A 1 82 ? 12.432 2.094 -21.841 1.00 91.44 82 LYS A O 1
ATOM 628 N N . ASP A 1 83 ? 12.851 3.107 -23.807 1.00 92.75 83 ASP A N 1
ATOM 629 C CA . ASP A 1 83 ? 12.049 4.300 -23.526 1.00 92.75 83 ASP A CA 1
ATOM 630 C C . ASP A 1 83 ? 10.558 3.957 -23.438 1.00 92.75 83 ASP A C 1
ATOM 632 O O . ASP A 1 83 ? 9.890 4.366 -22.496 1.00 92.75 83 ASP A O 1
ATOM 636 N N . ALA A 1 84 ? 10.064 3.094 -24.331 1.00 93.62 84 ALA A N 1
ATOM 637 C CA . ALA A 1 84 ? 8.685 2.611 -24.278 1.00 93.62 84 ALA A CA 1
ATOM 638 C C . ALA A 1 84 ? 8.385 1.843 -22.976 1.00 93.62 84 ALA A C 1
ATOM 640 O O . ALA A 1 84 ? 7.324 2.015 -22.379 1.00 93.62 84 ALA A O 1
ATOM 641 N N . LEU A 1 85 ? 9.328 1.017 -22.510 1.00 91.44 85 LEU A N 1
ATOM 642 C CA . LEU A 1 85 ? 9.203 0.307 -21.238 1.00 91.44 85 LEU A CA 1
ATOM 643 C C . LEU A 1 85 ? 9.241 1.281 -20.053 1.00 91.44 85 LEU A C 1
ATOM 645 O O . LEU A 1 85 ? 8.479 1.121 -19.099 1.00 91.44 85 LEU A O 1
ATOM 649 N N . A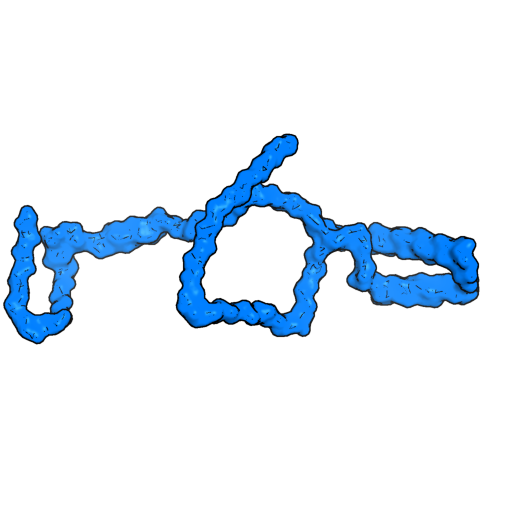RG A 1 86 ? 10.093 2.308 -20.120 1.00 91.62 86 ARG A N 1
ATOM 650 C CA . ARG A 1 86 ? 10.168 3.360 -19.104 1.00 91.62 86 ARG A CA 1
ATOM 651 C C . ARG A 1 86 ? 8.859 4.128 -18.985 1.00 91.62 86 ARG A C 1
ATOM 653 O O . ARG A 1 86 ? 8.392 4.331 -17.868 1.00 91.62 86 ARG A O 1
ATOM 660 N N . ASP A 1 87 ? 8.273 4.521 -20.108 1.00 93.44 87 ASP A N 1
ATOM 661 C CA . ASP A 1 87 ? 7.013 5.261 -20.138 1.00 93.44 87 ASP A CA 1
ATOM 662 C C . ASP A 1 87 ? 5.870 4.416 -19.566 1.00 93.44 87 ASP A C 1
ATOM 664 O O . ASP A 1 87 ? 5.185 4.865 -18.649 1.00 93.44 87 ASP A O 1
ATOM 668 N N . ALA A 1 88 ? 5.750 3.154 -19.994 1.00 91.00 88 ALA A N 1
ATOM 669 C CA . ALA A 1 88 ? 4.732 2.234 -19.482 1.00 91.00 88 ALA A CA 1
ATOM 670 C C . ALA A 1 88 ? 4.844 2.008 -17.964 1.00 91.00 88 ALA A C 1
ATOM 672 O O . ALA A 1 88 ? 3.847 1.963 -17.249 1.00 91.00 88 ALA A O 1
ATOM 673 N N . THR A 1 89 ? 6.069 1.892 -17.449 1.00 89.94 89 THR A N 1
ATOM 674 C CA . THR A 1 89 ? 6.303 1.656 -16.015 1.00 89.94 89 THR A CA 1
ATOM 675 C C . THR A 1 89 ? 5.977 2.896 -15.172 1.00 89.94 89 THR A C 1
ATOM 677 O O . THR A 1 89 ? 5.572 2.773 -14.019 1.00 89.94 89 THR A O 1
ATOM 680 N N . LYS A 1 90 ? 6.144 4.096 -15.741 1.00 87.88 90 LYS A N 1
ATOM 681 C CA . LYS A 1 90 ? 5.845 5.373 -15.076 1.00 87.88 90 LYS A CA 1
ATOM 682 C C . LYS A 1 90 ? 4.374 5.760 -15.126 1.00 87.88 90 LYS A C 1
ATOM 684 O O . LYS A 1 90 ? 3.916 6.442 -14.215 1.00 87.88 90 LYS A O 1
ATOM 689 N N . GLU A 1 91 ? 3.665 5.375 -16.182 1.00 90.31 91 GLU A N 1
ATOM 690 C CA . GLU A 1 91 ? 2.218 5.579 -16.283 1.00 90.31 91 GLU A CA 1
ATOM 691 C C . GLU A 1 91 ? 1.484 4.806 -15.177 1.00 90.31 91 GLU A C 1
ATOM 693 O O . GLU A 1 91 ? 0.617 5.361 -14.511 1.00 90.31 91 GLU A O 1
ATOM 698 N N . GLU A 1 92 ? 1.933 3.582 -14.897 1.00 86.38 92 GLU A N 1
ATOM 699 C CA . GLU A 1 92 ? 1.364 2.680 -13.888 1.00 86.38 92 GLU A CA 1
ATOM 700 C C . GLU A 1 92 ? 2.180 2.686 -12.578 1.00 86.38 92 GLU A C 1
ATOM 702 O O . GLU A 1 92 ? 2.493 1.638 -12.002 1.00 86.38 92 GLU A O 1
ATOM 707 N N . VAL A 1 93 ? 2.619 3.869 -12.128 1.00 84.62 93 VAL A N 1
ATOM 708 C CA . VAL A 1 93 ? 3.523 4.005 -10.966 1.00 84.62 93 VAL A CA 1
ATOM 709 C C . VAL A 1 93 ? 2.890 3.518 -9.653 1.00 84.62 93 VAL A C 1
ATOM 711 O O . VAL A 1 93 ? 3.594 3.054 -8.757 1.00 84.62 93 VAL A O 1
ATOM 714 N N . ASP A 1 94 ? 1.564 3.582 -9.549 1.00 83.12 94 ASP A N 1
ATOM 715 C CA . ASP A 1 94 ? 0.769 3.172 -8.387 1.00 83.12 94 ASP A CA 1
ATOM 716 C C . ASP A 1 94 ? 0.727 1.648 -8.174 1.00 83.12 94 ASP A C 1
ATOM 718 O O . ASP A 1 94 ? 0.401 1.184 -7.077 1.00 83.12 94 ASP A O 1
ATOM 722 N N . LEU A 1 95 ? 1.115 0.860 -9.182 1.00 87.31 95 LEU A N 1
ATOM 723 C CA . LEU A 1 95 ? 1.264 -0.593 -9.064 1.00 87.31 95 LEU A CA 1
ATOM 724 C C . LEU A 1 95 ? 2.521 -1.011 -8.287 1.00 87.31 95 LEU A C 1
ATOM 726 O O . LEU A 1 95 ? 2.602 -2.145 -7.804 1.00 87.31 95 LEU A O 1
ATOM 730 N N . TRP A 1 96 ? 3.515 -0.130 -8.173 1.00 87.81 96 TRP A N 1
ATOM 731 C CA . TRP A 1 96 ? 4.829 -0.470 -7.631 1.00 87.81 96 TRP A CA 1
ATOM 732 C C . TRP A 1 96 ? 4.963 -0.045 -6.172 1.00 87.81 96 TRP A C 1
ATOM 734 O O . TRP A 1 96 ? 4.531 1.031 -5.774 1.00 87.81 96 TRP A O 1
ATOM 744 N N . ARG A 1 97 ? 5.618 -0.884 -5.362 1.00 86.44 97 ARG A N 1
ATOM 745 C CA . ARG A 1 97 ? 5.913 -0.596 -3.952 1.00 86.44 97 ARG A CA 1
ATOM 746 C C . ARG A 1 97 ? 7.347 -0.984 -3.609 1.00 86.44 97 ARG A C 1
ATOM 748 O O . ARG A 1 97 ? 7.791 -2.077 -3.954 1.00 86.44 97 ARG A O 1
ATOM 755 N N . THR A 1 98 ? 8.051 -0.121 -2.879 1.00 87.06 98 THR A N 1
ATOM 756 C CA . THR A 1 98 ? 9.356 -0.442 -2.266 1.00 87.06 98 THR A CA 1
ATOM 757 C C . THR A 1 98 ? 9.200 -1.074 -0.885 1.00 87.06 98 THR A C 1
ATOM 759 O O . THR A 1 98 ? 10.057 -1.842 -0.449 1.00 87.06 98 THR A O 1
ATOM 762 N N . LYS A 1 99 ? 8.086 -0.787 -0.206 1.00 82.88 99 LYS A N 1
ATOM 763 C CA . LYS A 1 99 ? 7.720 -1.317 1.110 1.00 82.88 99 LYS A CA 1
ATOM 764 C C . LYS A 1 99 ? 6.260 -1.751 1.087 1.00 82.88 99 LYS A C 1
ATOM 766 O O . LYS A 1 99 ? 5.441 -1.116 0.430 1.00 82.88 99 LYS A O 1
ATOM 771 N N . LEU A 1 100 ? 5.930 -2.826 1.802 1.00 76.94 100 LEU A N 1
ATOM 772 C CA . LEU A 1 100 ? 4.531 -3.183 2.040 1.00 76.94 100 LEU A CA 1
ATOM 773 C C . LEU A 1 100 ? 3.899 -2.070 2.887 1.00 76.94 100 LEU A C 1
ATOM 775 O O . LEU A 1 100 ? 4.460 -1.688 3.915 1.00 76.94 100 LEU A O 1
ATOM 779 N N . GLY A 1 101 ? 2.790 -1.507 2.410 1.00 69.75 101 GLY A N 1
ATOM 780 C CA . GLY A 1 101 ? 2.230 -0.265 2.938 1.00 69.75 101 GLY A CA 1
ATOM 781 C C . GLY A 1 101 ? 0.706 -0.269 3.025 1.00 69.75 101 GLY A C 1
ATOM 782 O O . GLY A 1 101 ? 0.049 -1.257 2.695 1.00 69.75 101 GLY A O 1
ATOM 783 N N . ALA A 1 102 ? 0.154 0.853 3.496 1.00 68.69 102 ALA A N 1
ATOM 784 C CA . ALA A 1 102 ? -1.277 1.063 3.723 1.00 68.69 102 ALA A CA 1
ATOM 785 C C . ALA A 1 102 ? -1.979 1.393 2.408 1.00 68.69 102 ALA A C 1
ATOM 787 O O . ALA A 1 102 ? -2.526 2.481 2.219 1.00 68.69 102 ALA A O 1
ATOM 788 N N . ASP A 1 103 ? -1.945 0.445 1.480 1.00 78.62 103 ASP A N 1
ATOM 789 C CA . ASP A 1 103 ? -2.798 0.533 0.313 1.00 78.62 103 ASP A CA 1
ATOM 790 C C . ASP A 1 103 ? -4.260 0.578 0.763 1.00 78.62 103 ASP A C 1
ATOM 792 O O . ASP A 1 103 ? -4.652 -0.141 1.694 1.00 78.62 103 ASP A O 1
ATOM 796 N N . PRO A 1 104 ? -5.095 1.403 0.114 1.00 80.12 104 PRO A N 1
ATOM 797 C CA . PRO A 1 104 ? -6.511 1.386 0.404 1.00 80.12 104 PRO A CA 1
ATOM 798 C C . PRO A 1 104 ? -7.067 -0.021 0.143 1.00 80.12 104 PRO A C 1
ATOM 800 O O . PRO A 1 104 ? -6.613 -0.715 -0.776 1.00 80.12 104 PRO A O 1
ATOM 803 N N . PRO A 1 105 ? -8.073 -0.456 0.919 1.00 82.44 105 PRO A N 1
ATOM 804 C CA . PRO A 1 105 ? -8.731 -1.722 0.660 1.00 82.44 105 PRO A CA 1
ATOM 805 C C . PRO A 1 105 ? -9.278 -1.744 -0.770 1.00 82.44 105 PRO A C 1
ATOM 807 O O . PRO A 1 105 ? -9.681 -0.717 -1.328 1.00 82.44 105 PRO A O 1
ATOM 810 N N . ALA A 1 106 ? -9.318 -2.936 -1.362 1.00 87.56 106 ALA A N 1
ATOM 811 C CA . ALA A 1 106 ? -9.941 -3.121 -2.663 1.00 87.56 106 ALA A CA 1
ATOM 812 C C . ALA A 1 106 ? -11.385 -2.589 -2.644 1.00 87.56 106 ALA A C 1
ATOM 814 O O . ALA A 1 106 ? -12.080 -2.682 -1.631 1.00 87.56 106 ALA A O 1
ATOM 815 N N . LYS A 1 107 ? -11.853 -2.064 -3.782 1.00 89.56 107 LYS A N 1
ATOM 816 C CA . LYS A 1 107 ? -13.225 -1.555 -3.962 1.00 89.56 107 LYS A CA 1
ATOM 817 C C . LYS A 1 107 ? -14.232 -2.706 -4.072 1.00 89.56 107 LYS A C 1
ATOM 819 O O . LYS A 1 107 ? -14.878 -2.887 -5.100 1.00 89.56 107 LYS A O 1
ATOM 824 N N . LEU A 1 108 ? -14.308 -3.514 -3.026 1.00 91.94 108 LEU A N 1
ATOM 825 C CA . LEU A 1 108 ? -15.176 -4.672 -2.899 1.00 91.94 108 LEU A CA 1
ATOM 826 C C . LEU A 1 108 ? -16.053 -4.498 -1.662 1.00 91.94 108 LEU A C 1
ATOM 828 O O . LEU A 1 108 ? -15.690 -3.797 -0.718 1.00 91.94 108 LEU A O 1
ATOM 832 N N . GLU A 1 109 ? -17.207 -5.159 -1.669 1.00 92.19 109 GLU A N 1
ATOM 833 C CA . GLU A 1 109 ? -18.036 -5.260 -0.472 1.00 92.19 109 GLU A CA 1
ATOM 834 C C . GLU A 1 109 ? -17.211 -5.855 0.683 1.00 92.19 109 GLU A C 1
ATOM 836 O O . GLU A 1 109 ? -16.524 -6.864 0.476 1.00 92.19 109 GLU A O 1
ATOM 841 N N . PRO A 1 110 ? -17.269 -5.269 1.894 1.00 91.56 110 PRO A N 1
ATOM 842 C CA . PRO A 1 110 ? -16.554 -5.800 3.043 1.00 91.56 110 PRO A CA 1
ATOM 843 C C . PRO A 1 110 ? -16.918 -7.259 3.315 1.00 91.56 110 PRO A C 1
ATOM 845 O O . PRO A 1 110 ? -18.074 -7.676 3.177 1.00 91.56 110 PRO A O 1
ATOM 848 N N . LEU A 1 111 ? -15.927 -8.031 3.762 1.00 93.44 111 LEU A N 1
ATOM 849 C CA . LEU A 1 111 ? -16.147 -9.409 4.180 1.00 93.44 111 LEU A CA 1
ATOM 850 C C . LEU A 1 111 ? -17.178 -9.448 5.316 1.00 93.44 111 LEU A C 1
ATOM 852 O O . LEU A 1 111 ? -16.968 -8.879 6.387 1.00 93.44 111 LEU A O 1
ATOM 856 N N . ARG A 1 112 ? -18.280 -10.168 5.097 1.00 92.88 112 ARG A N 1
ATOM 857 C CA . ARG A 1 112 ? -19.271 -10.460 6.136 1.00 92.88 112 ARG A CA 1
ATOM 858 C C . ARG A 1 112 ? -18.929 -11.785 6.804 1.00 92.88 112 ARG A C 1
ATOM 860 O O . ARG A 1 112 ? -19.006 -12.835 6.172 1.00 92.88 112 ARG A O 1
ATOM 867 N N . VAL A 1 113 ? -18.581 -11.731 8.086 1.00 93.56 113 VAL A N 1
ATOM 868 C CA . VAL A 1 113 ? -18.396 -12.921 8.923 1.00 93.56 113 VAL A CA 1
ATOM 869 C C . VAL A 1 113 ? -19.699 -13.192 9.666 1.00 93.56 113 VAL A C 1
ATOM 871 O O . VAL A 1 113 ? -20.209 -12.320 10.365 1.00 93.56 113 VAL A O 1
ATOM 874 N N . VAL A 1 114 ? -20.246 -14.396 9.503 1.00 93.69 114 VAL A N 1
ATOM 875 C CA . VAL A 1 114 ? -21.452 -14.850 10.208 1.00 93.69 114 VAL A CA 1
ATOM 876 C C . VAL A 1 114 ? -21.036 -15.913 11.215 1.00 93.69 114 VAL A C 1
ATOM 878 O O . VAL A 1 114 ? -20.387 -16.894 10.852 1.00 93.69 114 VAL A O 1
ATOM 881 N N . LEU A 1 115 ? -21.380 -15.702 12.484 1.00 93.19 115 LEU A N 1
ATOM 882 C CA . LEU A 1 115 ? -21.157 -16.697 13.529 1.00 93.19 115 LEU A CA 1
ATOM 883 C C . LEU A 1 115 ? -22.154 -17.846 13.362 1.00 93.19 115 LEU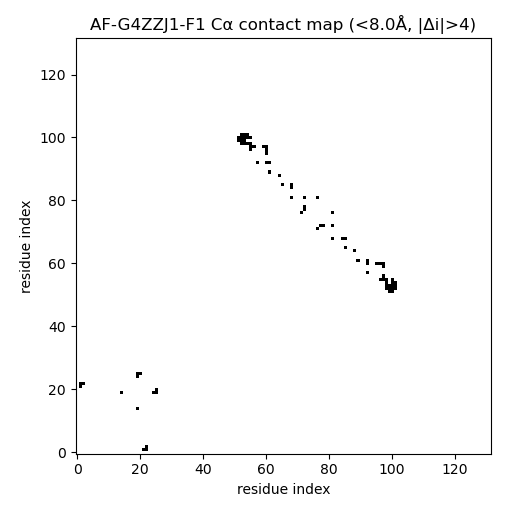 A C 1
ATOM 885 O O . LEU A 1 115 ? -23.313 -17.620 13.025 1.00 93.19 115 LEU A O 1
ATOM 889 N N . VAL A 1 116 ? -21.707 -19.074 13.622 1.00 94.88 116 VAL A N 1
ATOM 890 C CA . VAL A 1 116 ? -22.609 -20.231 13.688 1.00 94.88 116 VAL A CA 1
ATOM 891 C C . VAL A 1 116 ? -23.583 -2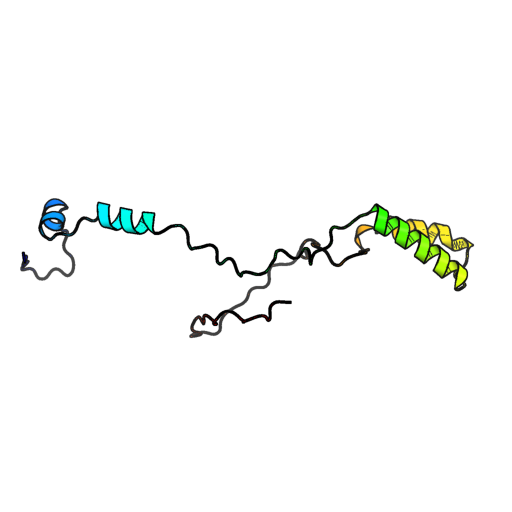0.029 14.849 1.00 94.88 116 VAL A C 1
ATOM 893 O O . VAL A 1 116 ? -23.173 -19.574 15.923 1.00 94.88 116 VAL A O 1
ATOM 896 N N . ASP A 1 117 ? -24.851 -20.387 14.653 1.00 94.94 117 ASP A N 1
ATOM 897 C CA . ASP A 1 117 ? -25.880 -20.270 15.687 1.00 94.94 117 ASP A CA 1
ATOM 898 C C . ASP A 1 117 ? -25.450 -20.937 16.999 1.00 94.94 117 ASP A C 1
ATOM 900 O O . ASP A 1 117 ? -24.928 -22.053 17.024 1.00 94.94 117 ASP A O 1
ATOM 904 N N . GLY A 1 118 ? -25.664 -20.229 18.109 1.00 94.44 118 GLY A N 1
ATOM 905 C CA . GLY A 1 118 ? -25.282 -20.690 19.444 1.00 94.44 118 GLY A CA 1
ATOM 906 C C . GLY A 1 118 ? -23.798 -20.534 19.791 1.00 94.44 118 GLY A C 1
ATOM 907 O O . GLY A 1 118 ? -23.400 -20.969 20.869 1.00 94.44 118 GLY A O 1
ATOM 908 N N . SER A 1 119 ? -22.977 -19.909 18.937 1.00 92.88 119 SER A N 1
ATOM 909 C CA . SER A 1 119 ? -21.566 -19.646 19.253 1.00 92.88 119 SER A CA 1
ATOM 910 C C . SER A 1 119 ? -21.423 -18.665 20.426 1.00 92.88 119 SER A C 1
ATOM 912 O O . SER A 1 119 ? -21.849 -17.513 20.306 1.00 92.88 119 SER A O 1
ATOM 914 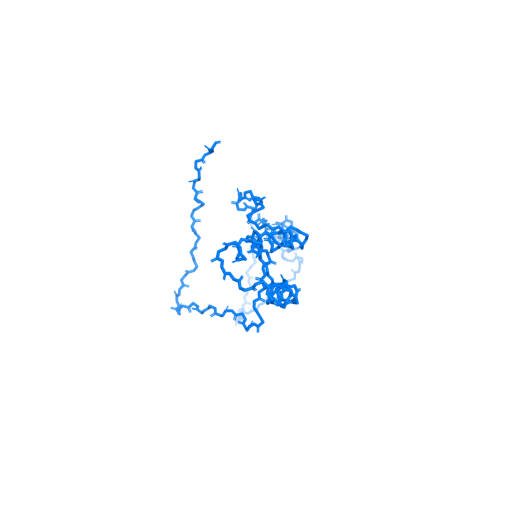N N . PRO A 1 120 ? -20.798 -19.064 21.550 1.00 92.81 120 PRO A N 1
ATOM 915 C CA . PRO A 1 120 ? -20.543 -18.148 22.651 1.00 92.81 120 PRO A CA 1
ATOM 916 C C . PRO A 1 120 ? -19.334 -17.244 22.339 1.00 92.81 120 PRO A C 1
ATOM 918 O O . PRO A 1 120 ? -18.335 -17.728 21.800 1.00 92.81 120 PRO A O 1
ATOM 921 N N . PRO A 1 121 ? -19.366 -15.949 22.703 1.00 90.31 121 PRO A N 1
ATOM 922 C CA . PRO A 1 121 ? -18.185 -15.097 22.615 1.00 90.31 121 PRO A CA 1
ATOM 923 C C . PRO A 1 121 ? -17.101 -15.598 23.579 1.00 90.31 121 PRO A C 1
ATOM 925 O O . PRO A 1 121 ? -17.385 -15.954 24.724 1.00 90.31 121 PRO A O 1
ATOM 928 N N . TYR A 1 122 ? -15.847 -15.608 23.126 1.00 88.50 122 TYR A N 1
ATOM 929 C CA . TYR A 1 122 ? -14.712 -16.082 23.915 1.00 88.50 122 TYR A CA 1
ATOM 930 C C . TYR A 1 122 ? -13.617 -15.019 23.989 1.00 88.50 122 TYR A C 1
ATOM 932 O O . TYR A 1 122 ? -13.129 -14.554 22.962 1.00 88.50 122 TYR A O 1
ATOM 940 N N . ARG A 1 123 ? -13.207 -14.657 25.212 1.00 90.25 123 ARG A N 1
ATOM 941 C CA . ARG A 1 123 ? -12.078 -13.750 25.461 1.00 90.25 123 ARG A CA 1
ATOM 942 C C . ARG A 1 123 ? -10.849 -14.567 25.852 1.00 90.25 123 ARG A C 1
ATOM 944 O O . ARG A 1 123 ? -10.836 -15.231 26.887 1.00 90.25 123 ARG A O 1
ATOM 951 N N . THR A 1 124 ? -9.809 -14.516 25.027 1.00 84.69 124 THR A N 1
ATOM 952 C CA . THR A 1 124 ? -8.508 -15.135 25.318 1.00 84.69 124 THR A CA 1
ATOM 953 C C . THR A 1 124 ? -7.711 -14.300 26.322 1.00 84.69 124 THR A C 1
ATOM 955 O O . THR A 1 124 ? -7.823 -13.076 26.339 1.00 84.69 124 THR A O 1
ATOM 958 N N . LYS A 1 125 ? -6.849 -14.942 27.126 1.00 88.12 125 LYS A N 1
ATOM 959 C CA . LYS A 1 125 ? -5.808 -14.216 27.876 1.00 88.12 125 LYS A CA 1
ATOM 960 C C . LYS A 1 125 ? -4.801 -13.594 26.889 1.00 88.12 125 LYS A C 1
ATOM 962 O O . LYS A 1 125 ? -4.511 -14.251 25.885 1.00 88.12 125 LYS A O 1
ATOM 967 N N . PRO A 1 126 ? -4.248 -12.397 27.164 1.00 84.31 126 PRO A N 1
ATOM 968 C CA . PRO A 1 126 ? -3.204 -11.804 26.331 1.00 84.31 126 PRO A CA 1
ATOM 969 C C . PRO A 1 126 ? -2.016 -12.755 26.151 1.00 84.31 126 PRO A C 1
ATOM 971 O O . PRO A 1 126 ? -1.617 -13.452 27.093 1.00 84.31 126 PRO A O 1
ATOM 974 N N . ARG A 1 127 ? -1.445 -12.792 24.943 1.00 83.12 127 ARG A N 1
ATOM 975 C CA . ARG A 1 127 ? -0.214 -13.544 24.678 1.00 83.12 127 ARG A CA 1
ATOM 976 C C . ARG A 1 127 ? 0.945 -12.863 25.409 1.00 83.12 127 ARG A C 1
ATOM 978 O O . ARG A 1 127 ? 1.119 -11.659 25.300 1.00 83.12 127 ARG A O 1
ATOM 985 N N . GLN A 1 128 ? 1.745 -13.638 26.136 1.00 84.12 128 GLN A N 1
ATOM 986 C CA . GLN A 1 128 ? 2.999 -13.151 26.714 1.00 84.12 128 GLN A CA 1
ATOM 987 C C . GLN A 1 128 ? 4.081 -13.194 25.627 1.00 84.12 128 GLN A C 1
ATOM 989 O O . GLN A 1 128 ? 4.412 -14.279 25.144 1.00 84.12 128 GLN A O 1
ATOM 994 N N . TYR A 1 129 ? 4.600 -12.034 25.227 1.00 82.31 129 TYR A N 1
ATOM 995 C CA . TYR A 1 129 ? 5.783 -11.929 24.371 1.00 82.31 129 TYR A CA 1
ATOM 996 C C . TYR A 1 129 ? 7.040 -11.821 25.242 1.00 82.31 129 TYR A C 1
ATOM 998 O O . TYR A 1 129 ? 7.014 -11.207 26.308 1.00 82.31 129 TYR A O 1
ATOM 1006 N N . SER A 1 130 ? 8.140 -12.440 24.815 1.00 80.75 130 SER A N 1
ATOM 1007 C CA . SER A 1 130 ? 9.447 -12.224 25.441 1.00 80.75 130 SER A CA 1
ATOM 1008 C C . SER A 1 130 ? 9.928 -10.810 25.136 1.00 80.75 130 SER A C 1
ATOM 1010 O O . SER A 1 130 ? 9.882 -10.393 23.981 1.00 80.75 130 SER A O 1
ATOM 1012 N N . VAL A 1 131 ? 10.415 -10.098 26.149 1.00 75.75 131 VAL A N 1
ATOM 1013 C CA . VAL A 1 131 ? 11.039 -8.784 25.959 1.00 75.75 131 VAL A CA 1
ATOM 1014 C C . VAL A 1 131 ? 12.385 -8.991 25.254 1.00 75.75 131 VAL A C 1
ATOM 1016 O O . VAL A 1 131 ? 13.177 -9.819 25.715 1.00 75.75 131 VAL A O 1
ATOM 1019 N N . SER A 1 132 ? 12.591 -8.313 24.119 1.00 61.16 132 SER A N 1
ATOM 1020 C CA . SER A 1 132 ? 13.858 -8.324 23.372 1.00 61.16 132 SER A CA 1
ATOM 1021 C C . SER A 1 132 ? 14.891 -7.378 23.970 1.00 61.16 132 SER A C 1
ATOM 1023 O O . SER A 1 132 ? 14.495 -6.415 24.662 1.00 61.16 132 SER A O 1
#

Solvent-accessible surface area (backbone atoms only — not comparable to full-atom values): 9150 Å² total; per-residue (Å²): 137,80,84,87,86,80,92,70,99,61,98,74,83,90,81,55,70,71,58,37,43,73,66,69,47,52,65,69,63,53,50,50,58,58,65,71,61,56,74,78,75,76,83,75,80,78,67,73,89,65,74,74,54,32,79,90,53,68,66,63,42,53,55,50,49,54,53,51,53,53,50,41,40,73,73,65,45,62,71,90,48,46,63,62,52,51,50,57,54,58,74,51,46,85,80,63,74,90,51,68,46,84,69,78,78,72,100,60,83,78,88,82,84,78,80,62,88,88,68,76,91,80,85,79,80,83,83,87,75,83,86,128

Mean predicted aligned error: 16.94 Å